Protein AF-A0A3L7JEJ6-F1 (afdb_monomer_lite)

Organism: NCBI:txid2670375

Structure (mmCIF, N/CA/C/O backbone):
data_AF-A0A3L7JEJ6-F1
#
_entry.id   AF-A0A3L7JEJ6-F1
#
loop_
_atom_site.group_PDB
_atom_site.id
_atom_site.type_symbol
_atom_site.label_atom_id
_atom_site.label_alt_id
_atom_site.label_comp_id
_atom_site.label_asym_id
_atom_site.label_entity_id
_atom_site.label_seq_id
_atom_site.pdbx_PDB_ins_code
_atom_site.Cartn_x
_atom_site.Cartn_y
_atom_site.Cartn_z
_atom_site.occupancy
_atom_site.B_iso_or_equiv
_atom_site.auth_seq_id
_atom_site.auth_comp_id
_atom_site.auth_asym_id
_atom_site.auth_atom_id
_atom_site.pdbx_PDB_model_num
ATOM 1 N N . MET A 1 1 ? 3.211 -1.973 21.225 1.00 59.09 1 MET A N 1
ATOM 2 C CA . MET A 1 1 ? 2.564 -0.648 21.075 1.00 59.09 1 MET A CA 1
ATOM 3 C C . MET A 1 1 ? 1.933 -0.423 19.697 1.00 59.09 1 MET A C 1
ATOM 5 O O . MET A 1 1 ? 0.839 0.109 19.668 1.00 59.09 1 MET A O 1
ATOM 9 N N . ILE A 1 2 ? 2.524 -0.866 18.575 1.00 60.28 2 ILE A N 1
ATOM 10 C CA . ILE A 1 2 ? 1.966 -0.618 17.221 1.00 60.28 2 ILE A CA 1
ATOM 11 C C . ILE A 1 2 ? 0.700 -1.444 16.913 1.00 60.28 2 ILE A C 1
ATOM 13 O O . ILE A 1 2 ? -0.248 -0.914 16.351 1.00 60.28 2 ILE A O 1
ATOM 17 N N . ALA A 1 3 ? 0.633 -2.718 17.321 1.00 60.75 3 ALA A N 1
ATOM 18 C CA . ALA A 1 3 ? -0.554 -3.553 17.078 1.00 60.75 3 ALA A CA 1
ATOM 19 C C . ALA A 1 3 ? -1.826 -2.960 17.715 1.00 60.75 3 ALA A C 1
ATOM 21 O O . ALA A 1 3 ? -2.837 -2.824 17.038 1.00 60.75 3 ALA A O 1
ATOM 22 N N . ALA A 1 4 ? -1.726 -2.495 18.967 1.00 62.28 4 ALA A N 1
ATOM 23 C CA . ALA A 1 4 ? -2.815 -1.818 19.675 1.00 62.28 4 ALA A CA 1
ATOM 24 C C . ALA A 1 4 ? -3.217 -0.474 19.039 1.00 62.28 4 ALA A C 1
ATOM 26 O O . ALA A 1 4 ? -4.347 -0.030 19.210 1.00 62.28 4 ALA A O 1
ATOM 27 N N . PHE A 1 5 ? -2.305 0.172 18.303 1.00 64.56 5 PHE A N 1
ATOM 28 C CA . PHE A 1 5 ? -2.596 1.409 17.581 1.00 64.56 5 PHE A CA 1
ATOM 29 C C . PHE A 1 5 ? -3.468 1.162 16.344 1.00 64.56 5 PHE A C 1
ATOM 31 O O . PHE A 1 5 ? -4.278 2.017 16.011 1.00 64.56 5 PHE A O 1
ATOM 38 N N . LEU A 1 6 ? -3.344 0.003 15.687 1.00 63.06 6 LEU A N 1
ATOM 39 C CA . LEU A 1 6 ? -4.171 -0.377 14.533 1.00 63.06 6 LEU A CA 1
ATOM 40 C C . LEU A 1 6 ? -5.515 -0.990 14.964 1.00 63.06 6 LEU A C 1
ATOM 42 O O . LEU A 1 6 ? -6.538 -0.729 14.333 1.00 63.06 6 LEU A O 1
ATOM 46 N N . GLY A 1 7 ? -5.524 -1.748 16.063 1.00 69.06 7 GLY A N 1
ATOM 47 C CA . GLY A 1 7 ? -6.699 -2.452 16.573 1.00 69.06 7 GLY A CA 1
ATOM 48 C C . GLY A 1 7 ? -6.314 -3.787 17.215 1.00 69.06 7 GLY A C 1
ATOM 49 O O . GLY A 1 7 ? -5.351 -3.871 17.976 1.00 69.06 7 GLY A O 1
ATOM 50 N N . ALA A 1 8 ? -7.052 -4.851 16.895 1.00 70.12 8 ALA A N 1
ATOM 51 C CA . ALA A 1 8 ? -6.776 -6.221 17.345 1.00 70.12 8 ALA A CA 1
ATOM 52 C C . ALA A 1 8 ? -5.911 -7.001 16.332 1.00 70.12 8 ALA A C 1
ATOM 54 O O . ALA A 1 8 ? -6.211 -8.143 15.984 1.00 70.12 8 ALA A O 1
ATOM 55 N N . THR A 1 9 ? -4.856 -6.380 15.802 1.00 74.56 9 THR A N 1
ATOM 56 C CA . THR A 1 9 ? -3.994 -7.024 14.800 1.00 74.56 9 THR A CA 1
ATOM 57 C C . THR A 1 9 ? -3.067 -8.055 15.455 1.00 74.56 9 THR A C 1
ATOM 59 O O . THR A 1 9 ? -2.337 -7.701 16.387 1.00 74.56 9 THR A O 1
ATOM 62 N N . PRO A 1 10 ? -3.009 -9.307 14.961 1.00 81.62 10 PRO A N 1
ATOM 63 C CA . PRO A 1 10 ? -2.070 -10.304 15.463 1.00 81.62 10 PRO A CA 1
ATOM 64 C C . PRO A 1 10 ? -0.615 -9.820 15.314 1.00 81.62 10 PRO A C 1
ATOM 66 O O . PRO A 1 10 ? -0.219 -9.441 14.207 1.00 81.62 10 PRO A O 1
ATOM 69 N N . PRO A 1 11 ? 0.224 -9.868 16.366 1.00 79.81 11 PRO A N 1
ATOM 70 C CA . PRO A 1 11 ? 1.614 -9.404 16.295 1.00 79.81 11 PRO A CA 1
ATOM 71 C C . PRO A 1 11 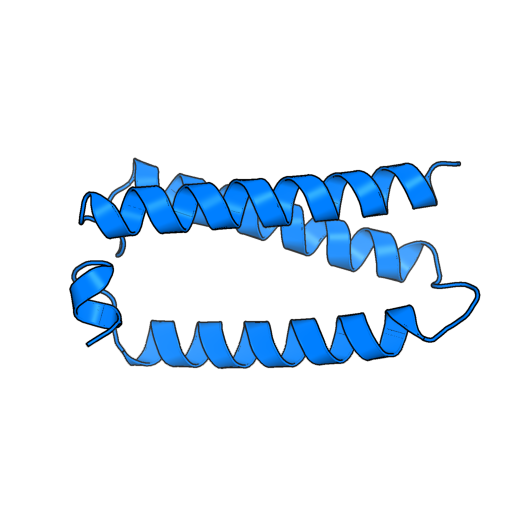? 2.432 -10.094 15.193 1.00 79.81 11 PRO A C 1
ATOM 73 O O . PRO A 1 11 ? 3.236 -9.455 14.518 1.00 79.81 11 PRO A O 1
ATOM 76 N N . ASN A 1 12 ? 2.169 -11.382 14.962 1.00 84.88 12 ASN A N 1
ATOM 77 C CA . ASN A 1 12 ? 2.844 -12.192 13.948 1.00 84.88 12 ASN A CA 1
ATOM 78 C C . ASN A 1 12 ? 2.521 -11.717 12.524 1.00 84.88 12 ASN A C 1
ATOM 80 O O . ASN A 1 12 ? 3.386 -11.759 11.654 1.00 84.88 12 ASN A O 1
ATOM 84 N N . LEU A 1 13 ? 1.293 -11.234 12.296 1.00 83.81 13 LEU A N 1
ATOM 85 C CA . LEU A 1 13 ? 0.882 -10.659 11.017 1.00 83.81 13 LEU A CA 1
ATOM 86 C C . LEU A 1 13 ? 1.642 -9.355 10.761 1.00 83.81 13 LEU A C 1
ATOM 88 O O . LEU A 1 13 ? 2.196 -9.177 9.682 1.00 83.81 13 LEU A O 1
ATOM 92 N N . VAL A 1 14 ? 1.720 -8.475 11.768 1.00 83.31 14 VAL A N 1
ATOM 93 C CA . VAL A 1 14 ? 2.473 -7.212 11.673 1.00 83.31 14 VAL A CA 1
ATOM 94 C C . VAL A 1 14 ? 3.947 -7.484 11.378 1.00 83.31 14 VAL A C 1
ATOM 96 O O . VAL A 1 14 ? 4.527 -6.832 10.514 1.00 83.31 14 VAL A O 1
ATOM 99 N N . LEU A 1 15 ? 4.543 -8.467 12.058 1.00 84.56 15 LEU A N 1
ATOM 100 C CA . LEU A 1 15 ? 5.929 -8.862 11.825 1.00 84.56 15 LEU A CA 1
ATOM 101 C C . LEU A 1 15 ? 6.132 -9.420 10.410 1.00 84.56 15 LEU A C 1
ATOM 103 O O . LEU A 1 15 ? 7.043 -8.981 9.714 1.00 84.56 15 LEU A O 1
ATOM 107 N N . GLY A 1 16 ? 5.277 -10.349 9.973 1.00 86.94 16 GLY A N 1
ATOM 108 C CA . GLY A 1 16 ? 5.358 -10.944 8.638 1.00 86.94 16 GLY A CA 1
ATOM 109 C C . GLY A 1 16 ? 5.221 -9.897 7.535 1.00 86.94 16 GLY A C 1
ATOM 110 O O 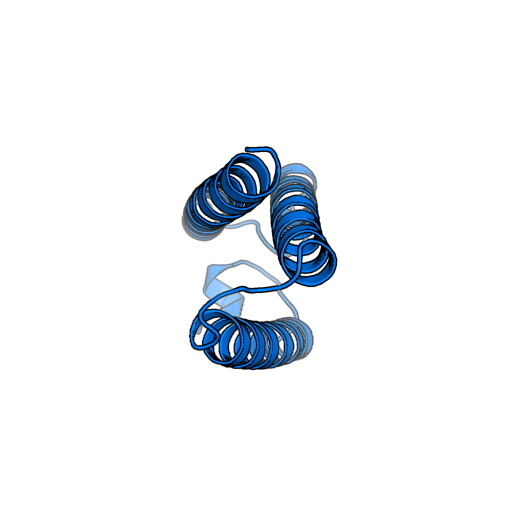. GLY A 1 16 ? 6.049 -9.842 6.628 1.00 86.94 16 GLY A O 1
ATOM 111 N N . VAL A 1 17 ? 4.239 -9.003 7.665 1.00 85.25 17 VAL A N 1
ATOM 112 C CA . VAL A 1 17 ? 4.056 -7.858 6.766 1.00 85.25 17 VAL A CA 1
ATOM 113 C C . VAL A 1 17 ? 5.285 -6.948 6.778 1.00 85.25 17 VAL A C 1
ATOM 115 O O . VAL A 1 17 ? 5.774 -6.574 5.716 1.00 85.25 17 VAL A O 1
ATOM 118 N N . GLY A 1 18 ? 5.828 -6.630 7.955 1.00 84.69 18 GLY A N 1
ATOM 119 C CA . GLY A 1 18 ? 7.036 -5.815 8.082 1.00 84.69 18 GLY A CA 1
ATOM 120 C C . GLY A 1 18 ? 8.243 -6.424 7.362 1.00 84.69 18 GLY A C 1
ATOM 121 O O . GLY A 1 18 ? 8.937 -5.718 6.634 1.00 84.69 18 GLY A O 1
ATOM 122 N N . ILE A 1 19 ? 8.459 -7.736 7.499 1.00 89.56 19 ILE A N 1
ATOM 123 C CA . ILE A 1 19 ? 9.534 -8.458 6.801 1.00 89.56 19 ILE A CA 1
ATOM 124 C C . ILE A 1 19 ? 9.338 -8.376 5.285 1.00 89.56 19 ILE A C 1
ATOM 126 O O . ILE A 1 19 ? 10.272 -8.014 4.569 1.00 89.56 19 ILE A O 1
ATOM 130 N N . VAL A 1 20 ? 8.129 -8.664 4.793 1.00 87.19 20 VAL A N 1
ATOM 131 C CA . VAL A 1 20 ? 7.809 -8.590 3.358 1.00 87.19 20 VAL A CA 1
ATOM 132 C C . VAL A 1 20 ? 8.062 -7.184 2.813 1.00 87.19 20 VAL A C 1
ATOM 134 O O . VAL A 1 20 ? 8.678 -7.044 1.759 1.00 87.19 20 VAL A O 1
ATOM 137 N N . LEU A 1 21 ? 7.655 -6.140 3.539 1.00 85.25 21 LEU A N 1
ATOM 138 C CA . LEU A 1 21 ? 7.857 -4.749 3.130 1.00 85.25 21 LEU A CA 1
ATOM 139 C C . LEU A 1 21 ? 9.336 -4.353 3.093 1.00 85.25 21 LEU A C 1
ATOM 141 O O . LEU A 1 21 ? 9.757 -3.678 2.155 1.00 85.25 21 LEU A O 1
ATOM 145 N N . ILE A 1 22 ? 10.138 -4.791 4.068 1.00 88.50 22 ILE A N 1
ATOM 146 C CA . ILE A 1 22 ? 11.589 -4.552 4.068 1.00 88.50 22 ILE A CA 1
ATOM 147 C C . ILE A 1 22 ? 12.232 -5.225 2.853 1.00 88.50 22 ILE A C 1
ATOM 149 O O . ILE A 1 22 ? 12.995 -4.582 2.132 1.00 88.50 22 ILE A O 1
ATOM 153 N N . LEU A 1 23 ? 11.901 -6.492 2.589 1.00 88.62 23 LEU A N 1
ATOM 154 C CA . LEU A 1 23 ? 12.412 -7.213 1.422 1.00 88.62 23 LEU A CA 1
ATOM 155 C C . LEU A 1 23 ? 11.981 -6.542 0.112 1.00 88.62 23 LEU A C 1
ATOM 157 O O . LEU A 1 23 ? 12.802 -6.396 -0.793 1.00 88.62 23 LEU A O 1
ATOM 161 N N . ASN A 1 24 ? 10.733 -6.074 0.029 1.00 86.88 24 ASN A N 1
ATOM 162 C CA . ASN A 1 24 ? 10.236 -5.339 -1.132 1.00 86.88 24 ASN A CA 1
ATOM 163 C C . ASN A 1 24 ? 11.002 -4.023 -1.337 1.00 86.88 24 ASN A C 1
ATOM 165 O O . ASN A 1 24 ? 11.444 -3.741 -2.445 1.00 86.88 24 ASN A O 1
ATOM 169 N N . GLY A 1 25 ? 11.232 -3.252 -0.270 1.00 84.62 25 GLY A N 1
ATOM 170 C CA . GLY A 1 25 ? 12.003 -2.008 -0.326 1.00 84.62 25 GLY A CA 1
ATOM 171 C C . GLY A 1 25 ? 13.464 -2.222 -0.734 1.00 84.62 25 GLY A C 1
ATOM 172 O O . GLY A 1 25 ? 13.996 -1.462 -1.543 1.00 84.62 25 GLY A O 1
ATOM 173 N N . LEU A 1 26 ? 14.104 -3.286 -0.239 1.00 88.56 26 LEU A N 1
ATOM 174 C CA . LEU A 1 26 ? 15.458 -3.669 -0.652 1.00 88.56 26 LEU A CA 1
ATOM 175 C C . LEU A 1 26 ? 15.508 -4.061 -2.132 1.00 88.56 26 LEU A C 1
ATOM 177 O O . LEU A 1 26 ? 16.399 -3.611 -2.853 1.00 88.56 26 LEU A O 1
ATOM 181 N N . HIS A 1 27 ? 14.542 -4.858 -2.594 1.00 85.56 27 HIS A N 1
ATOM 182 C CA . HIS A 1 27 ? 14.446 -5.272 -3.991 1.00 85.56 27 HIS A CA 1
ATOM 183 C C . HIS A 1 27 ? 14.221 -4.070 -4.917 1.00 85.56 27 HIS A C 1
ATOM 185 O O . HIS A 1 27 ? 14.915 -3.924 -5.923 1.00 85.56 27 HIS A O 1
ATOM 191 N N . LEU A 1 28 ? 13.327 -3.158 -4.535 1.00 84.44 28 LEU A N 1
ATOM 192 C CA . LEU A 1 28 ? 13.038 -1.947 -5.294 1.00 84.44 28 LEU A CA 1
ATOM 193 C C . LEU A 1 28 ? 14.256 -1.015 -5.342 1.00 84.44 28 LEU A C 1
ATOM 195 O O . LEU A 1 28 ? 14.596 -0.514 -6.408 1.00 84.44 28 LEU A O 1
ATOM 199 N N . GLY A 1 29 ? 14.976 -0.858 -4.226 1.00 85.38 29 GLY A N 1
ATOM 200 C CA . GLY A 1 29 ? 16.221 -0.086 -4.170 1.00 85.38 29 GLY A CA 1
ATOM 201 C C . GLY A 1 29 ? 17.390 -0.718 -4.937 1.00 85.38 29 GLY A C 1
ATOM 202 O O . GLY A 1 29 ? 18.314 -0.019 -5.352 1.00 85.38 29 GLY A O 1
ATOM 203 N N . TYR A 1 30 ? 17.395 -2.037 -5.122 1.00 86.62 30 TYR A N 1
ATOM 204 C CA . TYR A 1 30 ? 18.356 -2.712 -5.996 1.00 86.62 30 TYR A CA 1
ATOM 205 C C . TYR A 1 30 ? 18.027 -2.453 -7.472 1.00 86.62 30 TYR A C 1
ATOM 207 O O . TYR A 1 30 ? 18.894 -2.037 -8.242 1.00 86.62 30 TYR A O 1
ATOM 215 N N . VAL A 1 31 ? 16.759 -2.621 -7.854 1.00 84.69 31 VAL A N 1
ATOM 216 C CA . VAL A 1 31 ? 16.294 -2.388 -9.228 1.00 84.69 31 VAL A CA 1
ATOM 217 C C . VAL A 1 31 ? 16.414 -0.912 -9.617 1.00 84.69 31 VAL A C 1
ATOM 219 O O . VAL A 1 31 ? 16.856 -0.614 -10.720 1.00 84.69 31 VAL A O 1
ATOM 222 N N . SER A 1 32 ? 16.139 0.024 -8.705 1.00 81.31 32 SER A N 1
ATOM 223 C CA . SER A 1 32 ? 16.216 1.467 -8.977 1.00 81.31 32 SER A CA 1
ATOM 224 C C . SER A 1 32 ? 17.630 1.989 -9.251 1.00 81.31 32 SER A C 1
ATOM 226 O O . SER A 1 32 ? 17.777 3.142 -9.643 1.00 81.31 32 SER A O 1
ATOM 228 N N . ARG A 1 33 ? 18.670 1.191 -8.979 1.00 85.12 33 ARG A N 1
ATOM 229 C CA . ARG A 1 33 ? 20.072 1.529 -9.275 1.00 85.12 33 ARG A CA 1
ATOM 230 C C . ARG A 1 33 ? 20.518 1.094 -10.670 1.00 85.12 33 ARG A C 1
ATOM 232 O O . ARG A 1 33 ? 21.638 1.406 -11.052 1.00 85.12 33 ARG A O 1
ATOM 239 N N . HIS A 1 34 ? 19.684 0.357 -11.395 1.00 81.62 34 HIS A N 1
ATOM 240 C CA . HIS A 1 34 ? 19.951 0.015 -12.784 1.00 81.62 34 HIS A CA 1
ATOM 241 C C . HIS A 1 34 ? 19.434 1.149 -13.675 1.00 81.62 34 HIS A C 1
ATOM 243 O O . HIS A 1 34 ? 18.318 1.625 -13.471 1.00 81.62 34 HIS A O 1
ATOM 249 N N . ASP A 1 35 ? 20.239 1.569 -14.652 1.00 67.44 35 ASP A N 1
ATOM 250 C CA . ASP A 1 35 ? 19.914 2.700 -15.535 1.00 67.44 35 ASP A CA 1
ATOM 251 C C . ASP A 1 35 ? 18.671 2.442 -16.406 1.00 67.44 35 ASP A C 1
ATOM 253 O O . ASP A 1 35 ? 17.974 3.385 -16.780 1.00 67.44 35 ASP A O 1
ATOM 257 N N . ASP A 1 36 ? 18.359 1.170 -16.676 1.00 75.00 36 ASP A N 1
ATOM 258 C CA . ASP A 1 36 ? 17.204 0.753 -17.471 1.00 75.00 36 ASP A CA 1
ATOM 259 C C . ASP A 1 36 ? 16.462 -0.419 -16.790 1.00 75.00 36 ASP A C 1
ATOM 261 O O . ASP A 1 36 ? 16.716 -1.596 -17.080 1.00 75.00 36 ASP A O 1
ATOM 265 N N . PRO A 1 37 ? 15.593 -0.140 -15.797 1.00 74.50 37 PRO A N 1
ATOM 266 C CA . PRO A 1 37 ? 14.809 -1.178 -15.147 1.00 74.50 37 PRO A CA 1
ATOM 267 C C . PRO A 1 37 ? 13.833 -1.778 -16.162 1.00 74.50 37 PRO A C 1
ATOM 269 O O . PRO A 1 37 ? 12.946 -1.101 -16.684 1.00 74.50 37 PRO A O 1
ATOM 272 N N . GLY A 1 38 ? 13.985 -3.076 -16.434 1.00 80.56 38 GLY A N 1
ATOM 273 C CA . GLY A 1 38 ? 13.204 -3.755 -17.461 1.00 80.56 38 GLY A CA 1
ATOM 274 C C . GLY A 1 38 ? 11.697 -3.611 -17.234 1.00 80.56 38 GLY A C 1
ATOM 275 O O . GLY A 1 38 ? 11.206 -3.728 -16.109 1.00 80.56 38 GLY A O 1
ATOM 276 N N . ARG A 1 39 ? 10.935 -3.423 -18.318 1.00 81.94 39 ARG A N 1
ATOM 277 C CA . ARG A 1 39 ? 9.477 -3.188 -18.293 1.00 81.94 39 ARG A CA 1
ATOM 278 C C . ARG A 1 39 ? 8.695 -4.152 -17.390 1.00 81.94 39 ARG A C 1
ATOM 280 O O . ARG A 1 39 ? 7.755 -3.747 -16.713 1.00 81.94 39 ARG A O 1
ATOM 287 N N . ILE A 1 40 ? 9.092 -5.426 -17.370 1.00 84.19 40 ILE A N 1
ATOM 288 C CA . ILE A 1 40 ? 8.466 -6.476 -16.550 1.00 84.19 40 ILE A CA 1
ATOM 289 C C . ILE A 1 40 ? 8.632 -6.196 -15.050 1.00 84.19 40 ILE A C 1
ATOM 291 O O . ILE A 1 40 ? 7.697 -6.409 -14.283 1.00 84.19 40 ILE A O 1
ATOM 295 N N . GLN A 1 41 ? 9.791 -5.689 -14.626 1.00 83.88 41 GLN A N 1
ATOM 296 C CA . GLN A 1 41 ? 10.076 -5.393 -13.220 1.00 83.88 41 GLN A CA 1
ATOM 297 C C . GLN A 1 41 ? 9.222 -4.220 -12.734 1.00 83.88 41 GLN A C 1
ATOM 299 O O . GLN A 1 41 ? 8.605 -4.297 -11.677 1.00 83.88 41 GLN A O 1
ATOM 304 N N . VAL A 1 42 ? 9.110 -3.165 -13.543 1.00 83.69 42 VAL A N 1
ATOM 305 C CA . VAL A 1 42 ? 8.270 -2.002 -13.225 1.00 83.69 42 VAL A CA 1
ATOM 306 C C . VAL A 1 42 ? 6.789 -2.389 -13.140 1.00 83.69 42 VAL A C 1
ATOM 308 O O . VAL A 1 42 ? 6.093 -1.960 -12.222 1.00 83.69 42 VAL A O 1
ATOM 311 N N . LEU A 1 43 ? 6.308 -3.249 -14.046 1.00 84.50 43 LEU A N 1
ATOM 312 C CA . LEU A 1 43 ? 4.942 -3.783 -13.980 1.00 84.50 43 LEU A CA 1
ATOM 313 C C . LEU A 1 43 ? 4.714 -4.643 -12.731 1.00 84.50 43 LEU A C 1
ATOM 315 O O . LEU A 1 43 ? 3.648 -4.551 -12.130 1.00 84.50 43 LEU A O 1
ATOM 319 N N . TYR A 1 44 ? 5.701 -5.446 -12.325 1.00 87.00 44 TYR A N 1
ATOM 320 C CA . TYR A 1 44 ? 5.629 -6.248 -11.104 1.00 87.00 44 TYR A CA 1
ATOM 321 C C . TYR A 1 44 ? 5.476 -5.371 -9.851 1.00 87.00 44 TYR A C 1
ATOM 323 O O . TYR A 1 44 ? 4.573 -5.611 -9.051 1.00 87.00 44 TYR A O 1
ATOM 331 N N . PHE A 1 45 ? 6.302 -4.329 -9.700 1.00 86.62 45 PHE A N 1
ATOM 332 C CA . PHE A 1 45 ? 6.214 -3.424 -8.547 1.00 86.62 45 PHE A CA 1
ATOM 333 C C . PHE A 1 45 ? 4.914 -2.614 -8.546 1.00 86.62 45 PHE A C 1
ATOM 335 O O . PHE A 1 45 ? 4.224 -2.585 -7.531 1.00 86.62 45 PHE A O 1
ATOM 342 N N . SER A 1 46 ? 4.512 -2.071 -9.697 1.00 86.44 46 SER A N 1
ATOM 343 C CA . SER A 1 46 ? 3.255 -1.328 -9.833 1.00 86.44 46 SER A CA 1
ATOM 344 C C . SER A 1 46 ? 2.019 -2.194 -9.541 1.00 86.44 46 SER A C 1
ATOM 346 O O . SER A 1 46 ? 1.080 -1.746 -8.882 1.00 86.44 46 SER A O 1
ATOM 348 N N . ALA A 1 47 ? 2.021 -3.464 -9.966 1.00 87.12 47 ALA A N 1
ATOM 349 C CA . ALA A 1 47 ? 0.963 -4.414 -9.624 1.00 87.12 47 ALA A CA 1
ATOM 350 C C . ALA A 1 47 ? 0.940 -4.735 -8.121 1.00 87.12 47 ALA A C 1
ATOM 352 O O . ALA A 1 47 ? -0.139 -4.836 -7.533 1.00 87.12 47 ALA A O 1
ATOM 353 N N . GLY A 1 48 ? 2.113 -4.857 -7.492 1.00 87.62 48 GLY A N 1
ATOM 354 C CA . GLY A 1 48 ? 2.246 -4.994 -6.042 1.00 87.62 48 GLY A CA 1
ATOM 355 C C . GLY A 1 48 ? 1.673 -3.791 -5.289 1.00 87.62 48 GLY A C 1
ATOM 356 O O . GLY A 1 48 ? 0.888 -3.973 -4.359 1.00 87.62 48 GLY A O 1
ATOM 357 N N . ASP A 1 49 ? 1.980 -2.576 -5.740 1.00 89.62 49 ASP A N 1
ATOM 358 C CA . ASP A 1 49 ? 1.453 -1.329 -5.178 1.00 89.62 49 ASP A CA 1
ATOM 359 C C . ASP A 1 49 ? -0.078 -1.251 -5.321 1.00 89.62 49 ASP A C 1
ATOM 361 O O . ASP A 1 49 ? -0.785 -0.927 -4.365 1.00 89.62 49 ASP A O 1
ATOM 365 N N . ALA A 1 50 ? -0.624 -1.630 -6.482 1.00 88.50 50 ALA A N 1
ATOM 366 C CA . ALA A 1 50 ? -2.070 -1.692 -6.702 1.00 88.50 50 ALA A CA 1
ATOM 367 C C . ALA A 1 50 ? -2.755 -2.728 -5.792 1.00 88.50 50 ALA A C 1
ATOM 369 O O . ALA A 1 50 ? -3.783 -2.436 -5.174 1.00 88.50 50 ALA A O 1
ATOM 370 N N . ALA A 1 51 ? -2.173 -3.924 -5.660 1.00 91.56 51 ALA A N 1
ATOM 371 C CA . ALA A 1 51 ? -2.665 -4.941 -4.735 1.00 91.56 51 ALA A CA 1
ATOM 372 C C . ALA A 1 51 ? -2.631 -4.436 -3.284 1.00 91.56 51 ALA A C 1
ATOM 374 O O . ALA A 1 51 ? -3.583 -4.649 -2.532 1.00 91.56 51 ALA A O 1
ATOM 375 N N . TRP A 1 52 ? -1.579 -3.706 -2.906 1.00 91.81 52 TRP A N 1
ATOM 376 C CA . TRP A 1 52 ? -1.438 -3.114 -1.579 1.00 91.81 52 TRP A CA 1
ATOM 377 C C . TRP A 1 52 ? -2.546 -2.105 -1.262 1.00 91.81 52 TRP A C 1
ATOM 379 O O . TRP A 1 52 ? -3.123 -2.135 -0.170 1.00 91.81 52 TRP A O 1
ATOM 389 N N . VAL A 1 53 ? -2.894 -1.248 -2.225 1.00 92.38 53 VAL A N 1
ATOM 390 C CA . VAL A 1 53 ? -4.019 -0.307 -2.109 1.00 92.38 53 VAL A CA 1
ATOM 391 C C . VAL A 1 53 ? -5.337 -1.049 -1.899 1.00 92.38 53 VAL A C 1
ATOM 393 O O . VAL A 1 53 ? -6.088 -0.714 -0.981 1.00 92.38 53 VAL A O 1
ATOM 396 N N . LEU A 1 54 ? -5.608 -2.083 -2.701 1.00 93.12 54 LEU A N 1
ATOM 397 C CA . LEU A 1 54 ? -6.845 -2.865 -2.608 1.00 93.12 54 LEU A CA 1
ATOM 398 C C . LEU A 1 54 ? -6.970 -3.601 -1.270 1.00 93.12 54 LEU A C 1
ATOM 400 O O . LEU A 1 54 ? -8.038 -3.581 -0.653 1.00 93.12 54 LEU A O 1
ATOM 404 N N . ILE A 1 55 ? -5.883 -4.212 -0.796 1.00 92.00 55 ILE A N 1
ATOM 405 C CA . ILE A 1 55 ? -5.845 -4.870 0.515 1.00 92.00 55 ILE A CA 1
ATOM 406 C C . ILE A 1 55 ? -6.085 -3.839 1.621 1.00 92.00 55 ILE A C 1
ATOM 408 O O . ILE A 1 55 ? -6.922 -4.070 2.491 1.00 92.00 55 ILE A O 1
ATOM 412 N N . SER A 1 56 ? -5.415 -2.685 1.566 1.00 91.25 56 SER A N 1
ATOM 413 C CA . SER A 1 56 ? -5.562 -1.622 2.571 1.00 91.25 56 SER A CA 1
ATOM 414 C C . SER A 1 56 ? -7.000 -1.100 2.645 1.00 91.25 56 SER A C 1
ATOM 416 O O . SER A 1 56 ? -7.553 -0.970 3.736 1.00 91.25 56 SER A O 1
ATOM 418 N N . LEU A 1 57 ? -7.634 -0.865 1.491 1.00 92.81 57 LEU A N 1
ATOM 419 C CA . LEU A 1 57 ? -9.043 -0.473 1.407 1.00 92.81 57 LEU A CA 1
ATOM 420 C C . LEU A 1 57 ? -9.966 -1.555 1.964 1.00 92.81 57 LEU A C 1
ATOM 422 O O . LEU A 1 57 ? -10.864 -1.244 2.740 1.00 92.81 57 LEU A O 1
ATOM 426 N N . THR A 1 58 ? -9.726 -2.817 1.607 1.00 91.94 58 THR A N 1
ATOM 427 C CA . THR A 1 58 ? -10.533 -3.943 2.092 1.00 91.94 58 THR A CA 1
ATOM 428 C C . THR A 1 58 ? -10.472 -4.027 3.612 1.00 91.94 58 THR A C 1
ATOM 430 O O . THR A 1 58 ? -11.521 -4.051 4.242 1.00 91.94 58 THR A O 1
ATOM 433 N N . LEU A 1 59 ? -9.274 -3.983 4.207 1.00 88.75 59 LEU A N 1
ATOM 434 C CA . LEU A 1 59 ? -9.089 -4.036 5.663 1.00 88.75 59 LEU A CA 1
ATOM 435 C C . LEU A 1 59 ? -9.818 -2.899 6.390 1.00 88.75 59 LEU A C 1
ATOM 437 O O . LEU A 1 59 ? -10.437 -3.138 7.425 1.00 88.75 59 LEU A O 1
ATOM 441 N N . VAL A 1 60 ? -9.779 -1.683 5.837 1.00 91.19 60 VAL A N 1
ATOM 442 C CA . VAL A 1 60 ? -10.487 -0.524 6.399 1.00 91.19 60 VAL A CA 1
ATOM 443 C C . VAL A 1 60 ? -12.005 -0.681 6.269 1.00 91.19 60 VAL A C 1
ATOM 445 O O . VAL A 1 60 ? -12.720 -0.481 7.247 1.00 91.19 60 VAL A O 1
ATOM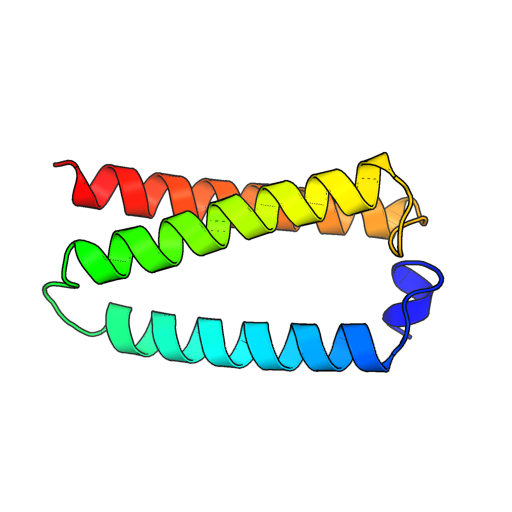 448 N N . VAL A 1 61 ? -12.510 -1.063 5.090 1.00 92.12 61 VAL A N 1
ATOM 449 C CA . VAL A 1 61 ? -13.955 -1.199 4.826 1.00 92.12 61 VAL A CA 1
ATOM 450 C C . VAL A 1 61 ? -14.575 -2.325 5.650 1.00 92.12 61 VAL A C 1
ATOM 452 O O . VAL A 1 61 ? -15.670 -2.164 6.184 1.00 92.12 61 VAL A O 1
ATOM 455 N N . THR A 1 62 ? -13.886 -3.459 5.780 1.00 91.25 62 THR A N 1
ATOM 456 C CA . THR A 1 62 ? -14.374 -4.603 6.561 1.00 91.25 62 THR A CA 1
ATOM 457 C C . THR A 1 62 ? -14.095 -4.466 8.057 1.00 91.25 62 THR A C 1
ATOM 459 O O . THR A 1 62 ? -14.489 -5.344 8.824 1.00 91.25 62 THR A O 1
ATOM 462 N N . GLY A 1 63 ? -13.377 -3.421 8.489 1.00 85.88 63 GLY A N 1
ATOM 463 C CA . GLY A 1 63 ? -12.914 -3.270 9.872 1.00 85.88 63 GLY A CA 1
ATOM 464 C C . GLY A 1 63 ? -12.025 -4.431 10.330 1.00 85.88 63 GLY A C 1
ATOM 465 O O . GLY A 1 63 ? -11.981 -4.769 11.513 1.00 85.88 63 GLY A O 1
ATOM 466 N N . THR A 1 64 ? -11.355 -5.107 9.396 1.00 84.50 64 THR A N 1
ATOM 467 C CA . THR A 1 64 ? -10.492 -6.248 9.702 1.00 84.50 64 THR A CA 1
ATOM 468 C C . THR A 1 64 ? -9.114 -5.734 10.094 1.00 84.50 64 THR A C 1
ATOM 470 O O . THR A 1 64 ? -8.437 -5.090 9.300 1.00 84.50 64 THR A O 1
ATOM 473 N N . PHE A 1 65 ? -8.690 -6.029 11.325 1.00 82.62 65 PHE A N 1
ATOM 474 C CA . PHE A 1 65 ? -7.419 -5.614 11.944 1.00 82.62 65 PHE A CA 1
ATOM 475 C C . PHE A 1 65 ? -7.241 -4.103 12.178 1.00 82.62 65 PHE A C 1
ATOM 477 O O . PHE A 1 65 ? -6.710 -3.727 13.222 1.00 82.62 65 PHE A O 1
ATOM 484 N N . VAL A 1 66 ? -7.702 -3.246 11.265 1.00 84.44 66 VAL A N 1
ATOM 485 C CA . VAL A 1 66 ? -7.628 -1.784 11.368 1.00 84.44 66 VAL A CA 1
ATOM 486 C C . VAL A 1 66 ? -8.995 -1.235 11.770 1.00 84.44 66 VAL A C 1
ATOM 488 O O . VAL A 1 66 ? -9.898 -1.139 10.944 1.00 84.44 66 VAL A O 1
ATOM 491 N N . THR A 1 67 ? -9.161 -0.891 13.046 1.00 87.69 67 THR A N 1
ATOM 492 C CA . THR A 1 67 ? -10.456 -0.446 13.603 1.00 87.69 67 THR A CA 1
ATOM 493 C C . THR A 1 67 ? -10.395 0.892 14.325 1.00 87.69 67 THR A C 1
ATOM 495 O O . THR A 1 67 ? -11.429 1.516 14.559 1.00 87.69 67 THR A O 1
ATOM 498 N N . THR A 1 68 ? -9.204 1.364 14.688 1.00 88.44 68 THR A N 1
ATOM 499 C CA . THR A 1 68 ? -9.052 2.652 15.368 1.00 88.44 68 THR A CA 1
ATOM 500 C C . THR A 1 68 ? -9.106 3.797 14.353 1.00 88.44 68 THR A C 1
ATOM 502 O O . THR A 1 68 ? -8.543 3.705 13.263 1.00 88.44 68 THR A O 1
ATOM 505 N N . ALA A 1 69 ? -9.730 4.921 14.720 1.00 88.75 69 ALA A N 1
ATOM 506 C CA . ALA A 1 69 ? -9.740 6.125 13.885 1.00 88.75 69 ALA A CA 1
ATOM 507 C C . ALA A 1 69 ? -8.330 6.566 13.416 1.00 88.75 69 ALA A C 1
ATOM 509 O O . ALA A 1 69 ? -8.148 6.760 12.213 1.00 88.75 69 ALA A O 1
ATOM 510 N N . PRO A 1 70 ? -7.307 6.675 14.294 1.00 87.44 70 PRO A N 1
ATOM 511 C CA . PRO A 1 70 ? -5.963 7.036 13.845 1.00 87.44 70 PRO A CA 1
ATOM 512 C C . PRO A 1 70 ? -5.305 5.952 12.975 1.00 87.44 70 PRO A C 1
ATOM 514 O O . PRO A 1 70 ? -4.581 6.295 12.042 1.00 87.44 70 PRO A O 1
ATOM 517 N N . GLY A 1 71 ? -5.575 4.665 13.226 1.00 86.12 71 GLY A N 1
ATOM 518 C CA . GLY A 1 71 ? -5.080 3.564 12.399 1.00 86.12 71 GLY A CA 1
ATOM 519 C C . GLY A 1 71 ? -5.643 3.614 10.981 1.00 86.12 71 GLY A C 1
ATOM 520 O O . GLY A 1 71 ? -4.881 3.530 10.023 1.00 86.12 71 GLY A O 1
ATOM 521 N N . ILE A 1 72 ? -6.951 3.852 10.844 1.00 89.38 72 ILE A N 1
ATOM 522 C CA . ILE A 1 72 ? -7.626 4.009 9.549 1.00 89.38 72 ILE A CA 1
ATOM 523 C C . ILE A 1 72 ? -7.008 5.159 8.750 1.00 89.38 72 ILE A C 1
ATOM 525 O O . ILE A 1 72 ? -6.637 4.970 7.592 1.00 89.38 72 ILE A O 1
ATOM 529 N N . VAL A 1 73 ? -6.852 6.337 9.366 1.00 92.94 73 VAL A N 1
ATOM 530 C CA . VAL A 1 73 ? -6.256 7.507 8.697 1.00 92.94 73 VAL A CA 1
ATOM 531 C C . VAL A 1 73 ? -4.846 7.188 8.201 1.00 92.94 73 VAL A C 1
ATOM 533 O O . VAL A 1 73 ? -4.525 7.468 7.047 1.00 92.94 73 VAL A O 1
ATOM 536 N N . LEU A 1 74 ? -4.017 6.559 9.037 1.00 89.88 74 LEU A N 1
ATOM 537 C CA . LEU A 1 74 ? -2.649 6.206 8.664 1.00 89.88 74 LEU A CA 1
ATOM 538 C C . LEU A 1 74 ? -2.614 5.185 7.515 1.00 89.88 74 LEU A C 1
ATOM 540 O O . LEU A 1 74 ? -1.858 5.358 6.560 1.00 89.88 74 LEU A O 1
ATOM 544 N N . THR A 1 75 ? -3.454 4.147 7.579 1.00 90.06 75 THR A N 1
ATOM 545 C CA . THR A 1 75 ? -3.576 3.129 6.52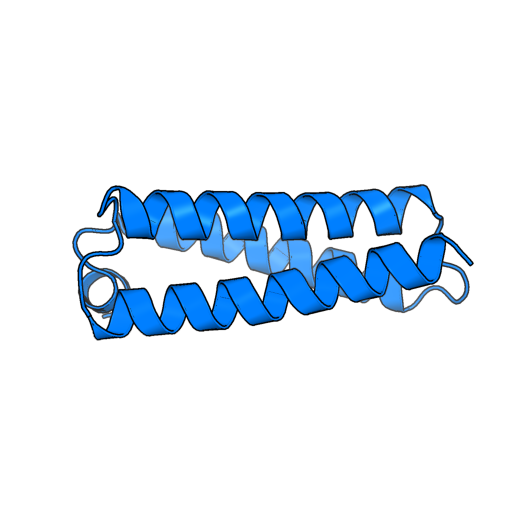7 1.00 90.06 75 THR A CA 1
ATOM 546 C C . THR A 1 75 ? -3.994 3.749 5.197 1.00 90.06 75 THR A C 1
ATOM 548 O O . THR A 1 75 ? -3.410 3.418 4.166 1.00 90.06 75 THR A O 1
ATOM 551 N N . LEU A 1 76 ? -4.943 4.688 5.206 1.00 92.88 76 LEU A N 1
ATOM 552 C CA . LEU A 1 76 ? -5.379 5.389 3.998 1.00 92.88 76 LEU A CA 1
ATOM 553 C C . LEU A 1 76 ? -4.285 6.298 3.426 1.00 92.88 76 LEU A C 1
ATOM 555 O O . LEU A 1 76 ? -4.072 6.292 2.217 1.00 92.88 76 LEU A O 1
ATOM 559 N N . LEU A 1 77 ? -3.553 7.035 4.267 1.00 93.50 77 LEU A N 1
ATOM 560 C CA . LEU A 1 77 ? -2.435 7.873 3.816 1.00 93.50 77 LEU A CA 1
ATOM 561 C C . LEU A 1 77 ? -1.336 7.044 3.142 1.00 93.50 77 LEU A C 1
ATOM 563 O O . LEU A 1 77 ? -0.852 7.413 2.071 1.00 93.50 77 LEU A O 1
ATOM 567 N N . VAL A 1 78 ? -0.974 5.904 3.737 1.00 91.38 78 VAL A N 1
ATOM 568 C CA . VAL A 1 78 ? 0.001 4.976 3.148 1.00 91.38 78 VAL A CA 1
ATOM 569 C C . VAL A 1 78 ? -0.529 4.392 1.840 1.00 91.38 78 VAL A C 1
ATOM 571 O O . VAL A 1 78 ? 0.209 4.366 0.858 1.00 91.38 78 VAL A O 1
ATOM 574 N N . ALA A 1 79 ? -1.799 3.976 1.790 1.00 92.62 79 ALA A N 1
ATOM 575 C CA . ALA A 1 79 ? -2.416 3.464 0.568 1.00 92.62 79 ALA A CA 1
ATOM 576 C C . ALA A 1 79 ? -2.383 4.507 -0.560 1.00 92.62 79 ALA A C 1
ATOM 578 O O . ALA A 1 79 ? -1.981 4.191 -1.675 1.00 92.62 79 ALA A O 1
ATOM 579 N N . VAL A 1 80 ? -2.717 5.768 -0.273 1.00 93.56 80 VAL A N 1
ATOM 580 C CA . VAL A 1 80 ? -2.617 6.855 -1.259 1.00 93.56 80 VAL A CA 1
ATOM 581 C C . VAL A 1 80 ? -1.173 7.037 -1.729 1.00 93.56 80 VAL A C 1
ATOM 583 O O . VAL A 1 80 ? -0.935 7.086 -2.933 1.00 93.56 80 VAL A O 1
ATOM 586 N N . GLY A 1 81 ? -0.204 7.091 -0.811 1.00 92.19 81 GLY A N 1
ATOM 587 C CA . GLY A 1 81 ? 1.209 7.250 -1.161 1.00 92.19 81 GLY A CA 1
ATOM 588 C C . GLY A 1 81 ? 1.723 6.137 -2.077 1.00 92.19 81 GLY A C 1
ATOM 589 O O . GLY A 1 81 ? 2.289 6.416 -3.133 1.00 92.19 81 GLY A O 1
ATOM 590 N N . VAL A 1 82 ? 1.466 4.879 -1.713 1.00 90.62 82 VAL A N 1
ATOM 591 C CA . VAL A 1 82 ? 1.851 3.703 -2.508 1.00 90.62 82 VAL A CA 1
ATOM 592 C C . VAL A 1 82 ? 1.124 3.686 -3.855 1.00 90.62 82 VAL A C 1
ATOM 594 O O . VAL A 1 82 ? 1.750 3.461 -4.886 1.00 90.62 82 VAL A O 1
ATOM 597 N N . GLY A 1 83 ? -0.171 4.014 -3.881 1.00 90.12 83 GLY A N 1
ATOM 598 C CA . GLY A 1 83 ? -0.954 4.089 -5.115 1.00 90.12 83 GLY A CA 1
ATOM 599 C C . GLY A 1 83 ? -0.439 5.143 -6.097 1.00 90.12 83 GLY A C 1
ATOM 600 O O . GLY A 1 83 ? -0.359 4.877 -7.296 1.00 90.12 83 GLY A O 1
ATOM 601 N N . VAL A 1 84 ? -0.033 6.320 -5.605 1.00 92.06 84 VAL A N 1
ATOM 602 C CA . VAL A 1 84 ? 0.588 7.356 -6.447 1.00 92.06 84 VAL A CA 1
ATOM 603 C C . VAL A 1 84 ? 1.924 6.868 -7.008 1.00 92.06 84 VAL A C 1
ATOM 605 O O . VAL A 1 84 ? 2.168 7.021 -8.204 1.00 92.06 84 VAL A O 1
ATOM 608 N N . LEU A 1 85 ? 2.776 6.250 -6.185 1.00 88.94 85 LEU A N 1
ATOM 609 C CA . LEU A 1 85 ? 4.064 5.718 -6.640 1.00 88.94 85 LEU A CA 1
ATOM 610 C C . LEU A 1 85 ? 3.889 4.621 -7.699 1.00 88.94 85 LEU A C 1
ATOM 612 O O . LEU A 1 85 ? 4.519 4.696 -8.757 1.00 88.94 85 LEU A O 1
ATOM 616 N N . GLY A 1 86 ? 2.986 3.668 -7.465 1.00 87.94 86 GLY A N 1
ATOM 617 C CA . GLY A 1 86 ? 2.675 2.602 -8.414 1.00 87.94 86 GLY A CA 1
ATOM 618 C C . GLY A 1 86 ? 2.119 3.135 -9.736 1.00 87.94 86 GLY A C 1
ATOM 619 O O . GLY A 1 86 ? 2.484 2.642 -10.807 1.00 87.94 86 GLY A O 1
ATOM 620 N N . LEU A 1 87 ? 1.296 4.189 -9.691 1.00 88.69 87 LEU A N 1
ATOM 621 C CA . LEU A 1 87 ? 0.793 4.861 -10.891 1.00 88.69 87 LEU A CA 1
ATOM 622 C C . LEU A 1 87 ? 1.922 5.546 -11.673 1.00 88.69 87 LEU A C 1
ATOM 624 O O . LEU A 1 87 ? 1.999 5.401 -12.892 1.00 88.69 87 LEU A O 1
ATOM 628 N N . LEU A 1 88 ? 2.821 6.261 -10.992 1.00 88.19 88 LEU A N 1
ATOM 629 C CA . LEU A 1 88 ? 3.961 6.926 -11.632 1.00 88.19 88 LEU A CA 1
ATOM 630 C C . LEU A 1 88 ? 4.917 5.922 -12.291 1.00 88.19 88 LEU A C 1
ATOM 632 O O . LEU A 1 88 ? 5.370 6.155 -13.412 1.00 88.19 88 LEU A O 1
ATOM 636 N N . GLN A 1 89 ? 5.181 4.788 -11.634 1.00 85.75 89 GLN A N 1
ATOM 637 C CA . GLN A 1 89 ? 5.958 3.683 -12.206 1.00 85.75 89 GLN A CA 1
ATOM 638 C C . GLN A 1 89 ? 5.313 3.153 -13.493 1.00 85.75 89 GLN A C 1
ATOM 640 O O . GLN A 1 89 ? 5.987 3.011 -14.515 1.00 85.75 89 GLN A O 1
ATOM 645 N N . PHE A 1 90 ? 3.998 2.922 -13.472 1.00 84.19 90 PHE A N 1
ATOM 646 C CA . PHE A 1 90 ? 3.259 2.441 -14.637 1.00 84.19 90 PHE A CA 1
ATOM 647 C C . PHE A 1 90 ? 3.299 3.428 -15.808 1.00 84.19 90 PHE A C 1
ATOM 649 O O . PHE A 1 90 ? 3.550 3.032 -16.947 1.00 84.19 90 PHE A O 1
ATOM 656 N N . LEU A 1 91 ? 3.078 4.717 -15.532 1.00 86.12 91 LEU A N 1
ATOM 657 C CA . LEU A 1 91 ? 3.106 5.768 -16.549 1.00 86.12 91 LEU A CA 1
ATOM 658 C C . LEU A 1 91 ? 4.491 5.900 -17.190 1.00 86.12 91 LEU A C 1
ATOM 660 O O . LEU A 1 91 ? 4.574 6.059 -18.406 1.00 86.12 91 LEU A O 1
ATOM 664 N N . LYS A 1 92 ? 5.565 5.768 -16.401 1.00 80.88 92 LYS A N 1
ATOM 665 C CA . LYS A 1 92 ? 6.943 5.818 -16.905 1.00 80.88 92 LYS A CA 1
ATOM 666 C C . LYS A 1 92 ? 7.280 4.657 -17.843 1.00 80.88 92 LYS A C 1
ATOM 668 O O . LYS A 1 92 ? 8.075 4.846 -18.746 1.00 80.88 92 LYS A O 1
ATOM 673 N N . VAL A 1 93 ? 6.679 3.481 -17.650 1.00 78.94 93 VAL A N 1
ATOM 674 C CA . VAL A 1 93 ? 6.934 2.298 -18.496 1.00 78.94 93 VAL A CA 1
ATOM 675 C C . VAL A 1 93 ? 6.121 2.276 -19.794 1.00 78.94 93 VAL A C 1
ATOM 677 O O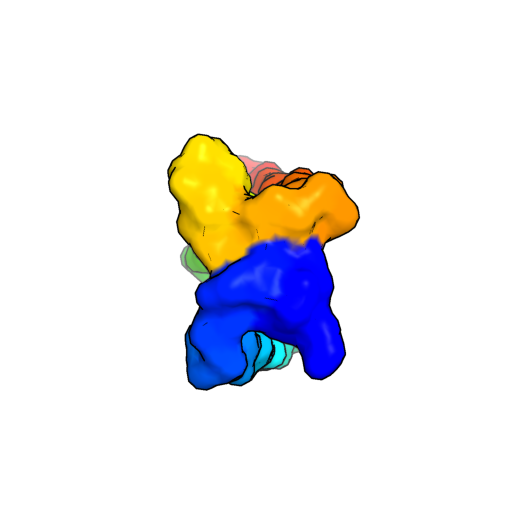 . VAL A 1 93 ? 6.367 1.446 -20.673 1.00 78.94 93 VAL A O 1
ATOM 680 N N . ARG A 1 94 ? 5.080 3.113 -19.881 1.00 66.25 94 ARG A N 1
ATOM 681 C CA . ARG A 1 94 ? 4.156 3.159 -21.021 1.00 66.25 94 ARG A CA 1
ATOM 682 C C . ARG A 1 94 ? 4.610 4.131 -22.118 1.00 66.25 94 ARG A C 1
ATOM 684 O O . ARG A 1 94 ? 4.111 4.013 -23.236 1.00 66.25 94 ARG A O 1
ATOM 691 N N . HIS A 1 95 ? 5.497 5.067 -21.783 1.00 51.94 95 HIS A N 1
ATOM 692 C CA . HIS A 1 95 ? 6.187 5.969 -22.707 1.00 51.94 95 HIS A CA 1
ATOM 693 C C . HIS A 1 95 ? 7.543 5.392 -23.105 1.00 51.94 95 HIS A C 1
ATOM 695 O O . HIS A 1 95 ? 7.940 5.649 -24.261 1.00 51.94 95 HIS A O 1
#

Secondary structure (DSSP, 8-state):
-HHHHHSS--HHHHHHHHHHHHHHHHHHHHHTTSSS--HHHHHHHHHHHHHHHHHHHHHHHTTSS--SHHHHHHHHHHHHHHHHHHHHHHHHHH-

Foldseek 3Di:
DVLVVQPVADPVVVVVVVVVVVVLVVVVVVQVPDPQRDLVVLLVLLVVLVVLLVVLVVCLVVVPSGPDPVNNVVSNVVNVVSNVVSVVSNVVSVD

Radius of gyration: 14.9 Å; chains: 1; bounding box: 34×20×44 Å

pLDDT: mean 84.17, std 8.76, range [51.94, 93.56]

Sequence (95 aa):
MIAAFLGATPPNLVLGVGIVLILNGLHLGYVS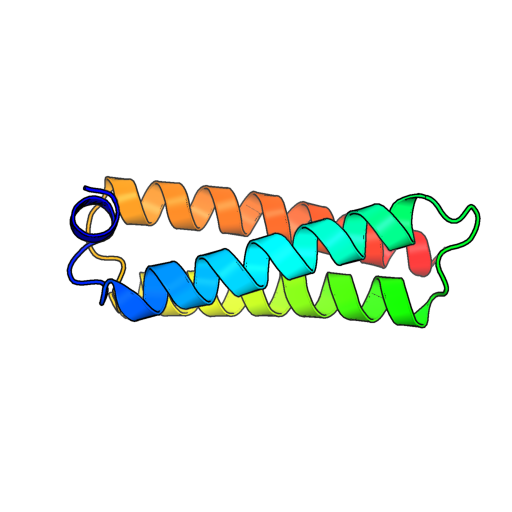RHDDPGRIQVLYFSAGDAAWVLISLTLVVTGTFVTTAPGIVLTLLVAVGVGVLGLLQFLKVRH